Protein AF-A0A7C7WBH7-F1 (afdb_monomer_lite)

Foldseek 3Di:
DQLVVLCVVPVDPDPVSVVSSCVVPVCVVVVVVCCVVCVVVPDD

Radius of gyration: 11.82 Å; chains: 1; bounding box: 23×20×32 Å

Sequence (44 aa):
IVHELCHLREQNHSKKFWAQVAAILPDYKERRKWLKENSARLTW

Structure (mmCIF, N/CA/C/O backbone):
data_AF-A0A7C7WBH7-F1
#
_entry.id   AF-A0A7C7WBH7-F1
#
loop_
_atom_site.group_PDB
_atom_site.id
_atom_site.type_symbol
_atom_site.label_atom_id
_atom_site.label_alt_id
_atom_site.label_comp_id
_atom_site.label_asym_id
_atom_site.label_entity_id
_atom_site.label_seq_id
_atom_site.pdbx_PDB_ins_code
_atom_site.Cartn_x
_atom_site.Cartn_y
_atom_site.Cartn_z
_atom_site.occupancy
_atom_site.B_iso_or_equiv
_atom_site.auth_seq_id
_atom_site.auth_comp_id
_atom_site.auth_asym_id
_atom_site.auth_atom_id
_atom_site.pdbx_PDB_model_num
ATOM 1 N N . ILE A 1 1 ? -7.252 -0.808 -7.899 1.00 92.69 1 ILE A N 1
ATOM 2 C CA . ILE A 1 1 ? -8.615 -0.765 -7.312 1.00 92.69 1 ILE A CA 1
ATOM 3 C C . ILE A 1 1 ? -8.585 -0.845 -5.787 1.00 92.69 1 ILE A C 1
ATOM 5 O O . ILE A 1 1 ? -8.943 0.152 -5.191 1.00 92.69 1 ILE 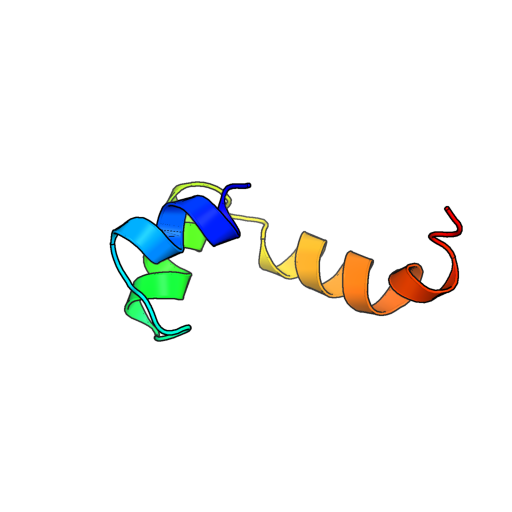A O 1
ATOM 9 N N . VAL A 1 2 ? -8.124 -1.932 -5.137 1.00 96.44 2 VAL A N 1
ATOM 10 C CA . VAL A 1 2 ? -8.093 -2.009 -3.648 1.00 96.44 2 VAL A CA 1
ATOM 11 C C . VAL A 1 2 ? -7.402 -0.793 -3.011 1.00 96.44 2 VAL A C 1
ATOM 13 O O . VAL A 1 2 ? -7.945 -0.210 -2.084 1.00 96.44 2 VAL A O 1
ATOM 16 N N . HIS A 1 3 ? -6.259 -0.366 -3.563 1.00 96.44 3 HIS A N 1
ATOM 17 C CA . HIS A 1 3 ? -5.545 0.846 -3.139 1.00 96.44 3 HIS A CA 1
ATOM 18 C C . HIS A 1 3 ? -6.440 2.098 -3.141 1.00 96.44 3 HIS A C 1
ATOM 20 O O . HIS A 1 3 ? -6.588 2.752 -2.114 1.00 96.44 3 HIS A O 1
ATOM 26 N N . GLU A 1 4 ? -7.093 2.374 -4.271 1.0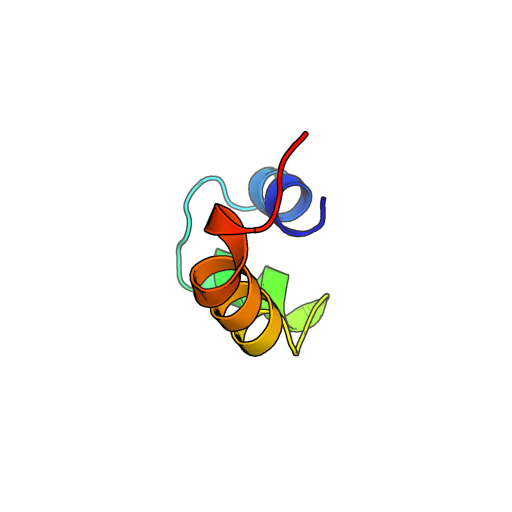0 97.19 4 GLU A N 1
ATOM 27 C CA . GLU A 1 4 ? -7.993 3.524 -4.430 1.00 97.19 4 GLU A CA 1
ATOM 28 C C . GLU A 1 4 ? -9.233 3.427 -3.534 1.00 97.19 4 GLU A C 1
ATOM 30 O O . GLU A 1 4 ? -9.679 4.421 -2.972 1.00 97.19 4 GLU A O 1
ATOM 35 N N . LEU A 1 5 ? -9.776 2.224 -3.332 1.00 97.44 5 LEU A N 1
ATOM 36 C CA . LEU A 1 5 ? -10.915 2.027 -2.432 1.00 97.44 5 LEU A CA 1
ATOM 37 C C . LEU A 1 5 ? -10.536 2.275 -0.968 1.00 97.44 5 LEU A C 1
ATOM 39 O O . LEU A 1 5 ? -11.336 2.826 -0.215 1.00 97.44 5 LEU A O 1
ATOM 43 N N . CYS A 1 6 ? -9.316 1.921 -0.554 1.00 97.75 6 CYS A N 1
ATOM 44 C CA . CYS A 1 6 ? -8.819 2.254 0.781 1.00 97.75 6 CYS A CA 1
ATOM 45 C C . CYS A 1 6 ? -8.705 3.773 0.993 1.00 97.75 6 CYS A C 1
ATOM 47 O O . CYS A 1 6 ? -8.925 4.240 2.113 1.00 97.75 6 CYS A O 1
ATOM 49 N N . HIS A 1 7 ? -8.457 4.557 -0.064 1.00 97.81 7 HIS A N 1
ATOM 50 C CA . HIS A 1 7 ? -8.425 6.019 0.031 1.00 97.81 7 HIS A CA 1
ATOM 51 C C . HIS A 1 7 ? -9.772 6.656 0.395 1.00 97.81 7 HIS A C 1
ATOM 53 O O . HIS A 1 7 ? -9.784 7.747 0.964 1.00 97.81 7 HIS A O 1
ATOM 59 N N . LEU A 1 8 ? -10.894 5.957 0.184 1.00 97.12 8 LEU A N 1
ATOM 60 C CA . LEU A 1 8 ? -12.219 6.411 0.631 1.00 97.12 8 LEU A CA 1
ATOM 61 C C . LEU A 1 8 ? -12.340 6.475 2.161 1.00 97.12 8 LEU A C 1
ATOM 63 O O . LEU A 1 8 ? -13.160 7.224 2.683 1.00 97.12 8 LEU A O 1
ATOM 67 N N . ARG A 1 9 ? -11.545 5.674 2.882 1.00 96.19 9 ARG A N 1
ATOM 68 C CA . ARG A 1 9 ? -11.510 5.660 4.351 1.00 96.19 9 ARG A CA 1
ATOM 69 C C . ARG A 1 9 ? -10.319 6.438 4.888 1.00 96.19 9 ARG A C 1
ATOM 71 O O . ARG A 1 9 ? -10.477 7.154 5.865 1.00 96.19 9 ARG A O 1
ATOM 78 N N . GLU A 1 10 ? -9.160 6.306 4.242 1.00 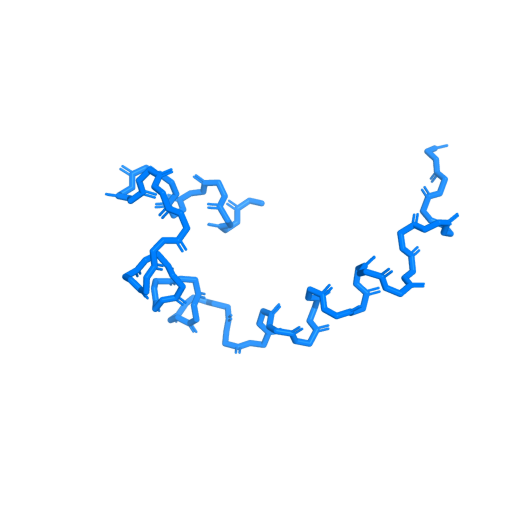97.00 10 GLU A N 1
ATOM 79 C CA . GLU A 1 10 ? -7.909 6.903 4.697 1.00 97.00 10 GLU A CA 1
ATOM 80 C C . GLU A 1 10 ? -7.161 7.579 3.535 1.00 97.00 10 GLU A C 1
ATOM 82 O O . GLU A 1 10 ? -6.543 6.926 2.697 1.00 97.00 10 GLU A O 1
ATOM 87 N N . GLN A 1 11 ? -7.189 8.912 3.479 1.00 94.81 11 GLN A N 1
ATOM 88 C CA . GLN A 1 11 ? -6.685 9.668 2.318 1.00 94.81 11 GLN A CA 1
ATOM 89 C C . GLN A 1 11 ? -5.157 9.609 2.145 1.00 94.81 11 GLN A C 1
ATOM 91 O O . GLN A 1 11 ? -4.655 9.770 1.040 1.00 94.81 11 GLN A O 1
ATOM 96 N N . ASN A 1 12 ? -4.411 9.333 3.217 1.00 96.12 12 ASN A N 1
ATOM 97 C CA . ASN A 1 12 ? -2.947 9.269 3.201 1.00 96.12 12 ASN A CA 1
ATOM 98 C C . ASN A 1 12 ? -2.452 7.822 3.338 1.00 96.12 12 ASN A C 1
ATOM 100 O O . ASN A 1 12 ? -3.080 7.024 4.033 1.00 96.12 12 ASN A O 1
ATOM 104 N N . HIS A 1 13 ? -1.265 7.503 2.800 1.00 97.38 13 HIS A N 1
ATOM 105 C CA . HIS A 1 13 ? -0.592 6.191 2.934 1.00 97.38 13 HIS A CA 1
ATOM 106 C C . HIS A 1 13 ? -0.020 5.924 4.341 1.00 97.38 13 HIS A C 1
ATOM 108 O O . HIS A 1 13 ? 1.128 5.501 4.506 1.00 97.38 13 HIS A O 1
ATOM 114 N N . SER A 1 14 ? -0.816 6.193 5.375 1.00 97.88 14 SER A N 1
ATOM 115 C CA . SER A 1 14 ? -0.480 5.992 6.782 1.00 97.88 14 SER A CA 1
ATOM 116 C C . SER A 1 14 ? -0.407 4.503 7.150 1.00 97.88 14 SER A C 1
ATOM 118 O O . SER A 1 14 ? -0.800 3.618 6.388 1.00 97.88 14 SER A O 1
ATOM 120 N N . LYS A 1 15 ? 0.039 4.192 8.375 1.00 97.44 15 LYS A N 1
ATOM 121 C CA . LYS A 1 15 ? 0.008 2.810 8.892 1.00 97.44 15 LYS A CA 1
ATOM 122 C C . LYS A 1 15 ? -1.404 2.205 8.857 1.00 97.44 15 LYS A C 1
ATOM 124 O O . LYS A 1 15 ? -1.539 1.020 8.567 1.00 97.44 15 LYS A O 1
ATOM 129 N N . LYS A 1 16 ? -2.445 3.011 9.113 1.00 97.75 16 LYS A N 1
ATOM 130 C CA . LYS A 1 16 ? -3.848 2.566 9.062 1.00 97.75 16 LYS A CA 1
ATOM 131 C C . LYS A 1 16 ? -4.278 2.215 7.641 1.00 97.75 16 LYS A C 1
ATOM 133 O O . LYS A 1 16 ? -4.907 1.180 7.451 1.00 97.75 16 LYS A O 1
ATOM 138 N N . PHE A 1 17 ? -3.879 3.017 6.654 1.00 98.38 17 PHE A N 1
ATOM 139 C CA . PHE A 1 17 ? -4.111 2.710 5.243 1.00 98.38 17 PHE A CA 1
ATOM 140 C C . PHE A 1 17 ? -3.509 1.350 4.873 1.00 98.38 17 PHE A C 1
ATOM 142 O O . PHE A 1 17 ? -4.205 0.473 4.369 1.00 98.38 17 PHE A O 1
ATOM 149 N N . TRP A 1 18 ? -2.234 1.122 5.202 1.00 97.75 18 TRP A N 1
ATOM 150 C CA . TRP A 1 18 ? -1.573 -0.144 4.872 1.00 97.75 18 TRP A CA 1
ATOM 151 C C . TRP A 1 18 ? -2.136 -1.342 5.637 1.00 97.75 18 TRP A C 1
ATOM 153 O O . TRP A 1 18 ? -2.126 -2.446 5.101 1.00 97.75 18 TRP A O 1
ATOM 163 N N . ALA A 1 19 ? -2.658 -1.140 6.849 1.00 97.94 19 ALA A N 1
ATOM 164 C CA . ALA A 1 19 ? -3.384 -2.181 7.572 1.00 97.94 19 ALA A CA 1
ATOM 165 C C . ALA A 1 19 ? -4.691 -2.567 6.856 1.00 97.94 19 ALA A C 1
ATOM 167 O O . ALA A 1 19 ? -4.985 -3.752 6.735 1.00 97.94 19 ALA A O 1
ATOM 168 N N . GLN A 1 20 ? -5.440 -1.593 6.325 1.00 98.06 20 GLN A N 1
ATOM 169 C CA . GLN A 1 20 ? -6.647 -1.865 5.533 1.00 98.06 20 GLN A CA 1
ATOM 170 C C . GLN A 1 20 ? -6.318 -2.579 4.220 1.00 98.06 20 GLN A C 1
ATOM 172 O O . GLN A 1 20 ? -6.976 -3.560 3.878 1.00 98.06 20 GLN A O 1
ATOM 177 N N . VAL A 1 21 ? -5.270 -2.136 3.517 1.00 98.12 21 VAL A N 1
ATOM 178 C CA . VAL A 1 21 ? -4.799 -2.817 2.305 1.00 98.12 21 VAL A CA 1
ATOM 179 C C . VAL A 1 21 ? -4.403 -4.258 2.623 1.00 98.12 21 VAL A C 1
ATOM 181 O O . VAL A 1 21 ? -4.845 -5.159 1.922 1.00 98.12 21 VAL A O 1
ATOM 184 N N . ALA A 1 22 ? -3.639 -4.496 3.695 1.00 98.00 22 ALA A N 1
ATOM 185 C CA . ALA A 1 22 ? -3.201 -5.835 4.093 1.00 98.00 22 ALA A CA 1
ATOM 186 C C . ALA A 1 22 ? -4.357 -6.757 4.511 1.00 98.00 22 ALA A C 1
ATOM 188 O O . ALA A 1 22 ? -4.281 -7.961 4.296 1.00 98.00 22 ALA A O 1
ATOM 189 N N . ALA A 1 23 ? -5.423 -6.206 5.098 1.00 97.75 23 ALA A N 1
ATOM 190 C CA . ALA A 1 23 ? -6.593 -6.984 5.493 1.00 97.75 23 ALA A CA 1
ATOM 191 C C . ALA A 1 23 ? -7.368 -7.545 4.286 1.00 97.75 23 ALA A C 1
ATOM 193 O O . ALA A 1 23 ? -7.963 -8.612 4.389 1.00 97.75 23 ALA A O 1
ATOM 194 N N . ILE A 1 24 ? -7.362 -6.835 3.152 1.00 97.44 24 ILE A N 1
ATOM 195 C CA . ILE A 1 24 ? -8.070 -7.241 1.924 1.00 97.44 24 ILE A CA 1
ATOM 196 C C . ILE A 1 24 ? -7.127 -7.971 0.958 1.00 97.44 24 ILE A C 1
ATOM 198 O O . ILE A 1 24 ? -7.521 -8.927 0.296 1.00 97.44 24 ILE A O 1
ATOM 202 N N . LEU A 1 25 ? -5.881 -7.510 0.866 1.00 97.44 25 LEU A N 1
ATOM 203 C CA . LEU A 1 25 ? -4.853 -8.002 -0.041 1.00 97.44 25 LEU A CA 1
ATOM 204 C C . LEU A 1 25 ? -3.569 -8.292 0.759 1.00 97.44 25 LEU A C 1
ATOM 206 O O . LEU A 1 25 ? -2.656 -7.461 0.792 1.00 97.44 25 LEU A O 1
ATOM 210 N N . PRO A 1 26 ? -3.486 -9.443 1.447 1.00 97.25 26 PRO A N 1
ATOM 211 C CA . PRO A 1 26 ? -2.391 -9.737 2.374 1.00 97.25 26 PRO A CA 1
ATOM 212 C C . PRO A 1 26 ? -1.015 -9.827 1.697 1.00 97.25 26 PRO A C 1
ATOM 214 O O . PRO A 1 26 ? -0.007 -9.502 2.321 1.00 97.25 26 PRO A O 1
ATOM 217 N N . ASP A 1 27 ? -0.973 -10.170 0.409 1.00 97.94 27 ASP A N 1
ATOM 218 C CA . ASP A 1 27 ? 0.224 -10.271 -0.436 1.00 97.94 27 ASP A CA 1
ATOM 219 C C . ASP A 1 27 ? 0.546 -8.967 -1.206 1.00 97.94 27 ASP A C 1
ATOM 221 O O . ASP A 1 27 ? 1.273 -8.960 -2.206 1.00 97.94 27 ASP A O 1
ATOM 225 N N . TYR A 1 28 ? -0.003 -7.819 -0.776 1.00 97.06 28 TYR A N 1
ATOM 226 C CA . TYR A 1 28 ? 0.208 -6.542 -1.473 1.00 97.06 28 TYR A CA 1
ATOM 227 C C . TYR A 1 28 ? 1.687 -6.140 -1.561 1.00 97.06 28 TYR A C 1
ATOM 229 O O . TYR A 1 28 ? 2.067 -5.396 -2.469 1.00 97.06 28 TYR A O 1
ATOM 237 N N . LYS A 1 29 ? 2.525 -6.589 -0.618 1.00 96.75 29 LYS A N 1
ATOM 238 C CA . LYS A 1 29 ? 3.953 -6.248 -0.582 1.00 96.75 29 LYS A CA 1
ATOM 239 C C . LYS A 1 29 ? 4.695 -6.916 -1.732 1.00 96.75 29 LYS A C 1
ATOM 241 O O . LYS A 1 29 ? 5.452 -6.241 -2.429 1.00 96.75 29 LYS A O 1
ATOM 246 N N . GLU A 1 30 ? 4.437 -8.197 -1.964 1.00 97.62 30 GLU A N 1
ATOM 247 C CA . GLU A 1 30 ? 4.986 -8.988 -3.062 1.00 97.62 30 GLU A CA 1
ATOM 248 C C . GLU A 1 30 ? 4.536 -8.412 -4.405 1.00 97.62 30 GLU A C 1
ATOM 250 O O . GLU A 1 30 ? 5.363 -8.142 -5.275 1.00 97.62 30 GLU A O 1
ATOM 255 N N . ARG A 1 31 ? 3.239 -8.109 -4.544 1.00 95.56 31 ARG A N 1
ATOM 256 C CA . ARG A 1 31 ? 2.685 -7.478 -5.754 1.00 95.56 31 ARG A CA 1
ATOM 257 C C . ARG A 1 31 ? 3.310 -6.111 -6.026 1.00 95.56 31 ARG A C 1
ATOM 259 O O . ARG A 1 31 ? 3.685 -5.814 -7.157 1.00 95.56 31 ARG A O 1
ATOM 266 N N . ARG A 1 32 ? 3.466 -5.277 -4.992 1.00 94.81 32 ARG A N 1
ATOM 267 C CA . ARG A 1 32 ? 4.105 -3.958 -5.111 1.00 94.81 32 ARG A CA 1
ATOM 268 C C . ARG A 1 32 ? 5.576 -4.080 -5.501 1.00 94.81 32 ARG A C 1
ATOM 270 O O . ARG A 1 32 ? 6.050 -3.286 -6.311 1.00 94.81 32 ARG A O 1
ATOM 277 N N . LYS A 1 33 ? 6.293 -5.059 -4.943 1.00 96.69 33 LYS A N 1
ATOM 278 C CA . LYS A 1 33 ? 7.680 -5.358 -5.316 1.00 96.69 33 LYS A CA 1
ATOM 279 C C . LYS A 1 33 ? 7.766 -5.760 -6.788 1.00 96.69 33 LYS A C 1
ATOM 281 O O . LYS A 1 33 ? 8.526 -5.144 -7.528 1.00 96.69 33 LYS A O 1
ATOM 286 N N . TRP A 1 34 ? 6.925 -6.697 -7.221 1.00 96.12 34 TRP A N 1
ATOM 287 C CA . TRP A 1 34 ? 6.876 -7.134 -8.613 1.00 96.12 34 TRP A CA 1
ATOM 288 C C . TRP A 1 34 ? 6.593 -5.970 -9.567 1.00 96.12 34 TRP A C 1
ATOM 290 O O . TRP A 1 34 ? 7.291 -5.817 -10.566 1.00 96.12 34 TRP A O 1
ATOM 300 N N . LEU A 1 35 ? 5.631 -5.102 -9.231 1.00 94.31 35 LEU A N 1
ATOM 301 C CA . LEU A 1 35 ? 5.324 -3.911 -10.026 1.00 94.31 35 LEU A CA 1
ATOM 302 C C . LEU A 1 35 ? 6.518 -2.961 -10.118 1.00 94.31 35 LEU A C 1
ATOM 304 O O . LEU A 1 35 ? 6.787 -2.434 -11.189 1.00 94.31 35 LEU A O 1
ATOM 308 N N . LYS A 1 36 ? 7.263 -2.760 -9.028 1.00 93.56 36 LYS A N 1
ATOM 309 C CA . LYS A 1 36 ? 8.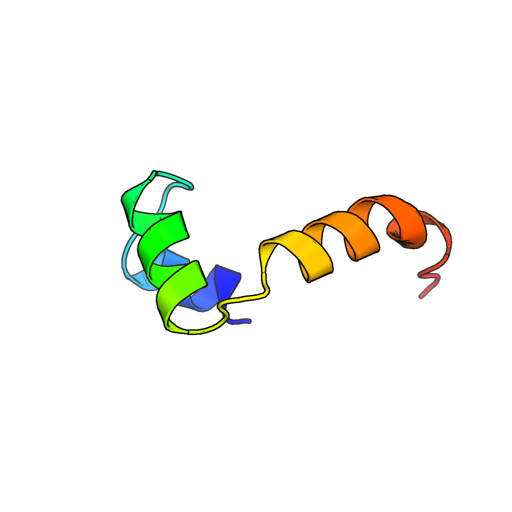469 -1.923 -9.045 1.00 93.56 36 LYS A CA 1
ATOM 310 C C . LYS A 1 36 ? 9.565 -2.500 -9.950 1.00 93.56 36 LYS A C 1
ATOM 312 O O . LYS A 1 36 ? 10.289 -1.738 -10.578 1.00 93.56 36 LYS A O 1
ATOM 317 N N . GLU A 1 37 ? 9.689 -3.822 -10.002 1.00 95.94 37 GLU A N 1
ATOM 318 C CA . GLU A 1 37 ? 10.705 -4.526 -10.795 1.00 95.94 37 GLU A CA 1
ATOM 319 C C . GLU A 1 37 ? 10.323 -4.662 -12.276 1.00 95.94 37 GLU A C 1
ATOM 321 O O . GLU A 1 37 ? 11.198 -4.723 -13.136 1.00 95.94 37 GLU A O 1
ATOM 326 N N . ASN A 1 38 ? 9.025 -4.710 -12.584 1.00 95.25 38 ASN A N 1
ATOM 327 C CA . ASN A 1 38 ? 8.523 -5.034 -13.921 1.00 95.25 38 ASN A CA 1
ATOM 328 C C . ASN A 1 38 ? 7.750 -3.889 -14.588 1.00 95.25 38 ASN A C 1
ATOM 330 O O . ASN A 1 38 ? 7.343 -4.047 -15.735 1.00 95.25 38 ASN A O 1
ATOM 334 N N . SER A 1 39 ? 7.578 -2.732 -13.936 1.00 91.06 39 SER A N 1
ATOM 335 C CA . SER A 1 39 ? 6.845 -1.584 -14.499 1.00 91.06 39 SER A CA 1
ATOM 336 C C . SER A 1 39 ? 7.383 -1.139 -15.855 1.00 91.06 39 SER A C 1
ATOM 338 O O . SER A 1 39 ? 6.600 -0.846 -16.747 1.00 91.06 39 SER A O 1
ATOM 340 N N . ALA A 1 40 ? 8.703 -1.167 -16.050 1.00 89.12 40 ALA A N 1
ATOM 341 C CA . ALA A 1 40 ? 9.337 -0.816 -17.323 1.00 89.12 40 ALA A CA 1
ATOM 342 C C . ALA A 1 40 ? 8.977 -1.768 -18.483 1.00 89.12 40 ALA A C 1
ATOM 344 O O . ALA A 1 40 ? 9.155 -1.415 -19.643 1.00 89.12 40 ALA A O 1
ATOM 345 N N . ARG A 1 41 ? 8.493 -2.981 -18.180 1.00 90.12 41 ARG A N 1
ATOM 346 C CA . ARG A 1 41 ? 8.063 -3.982 -19.171 1.00 90.12 41 ARG A CA 1
ATOM 347 C C . ARG A 1 41 ? 6.576 -3.877 -19.504 1.00 90.12 41 ARG A C 1
ATOM 349 O O . ARG A 1 41 ? 6.138 -4.464 -20.489 1.00 90.12 41 ARG A O 1
ATOM 356 N N . 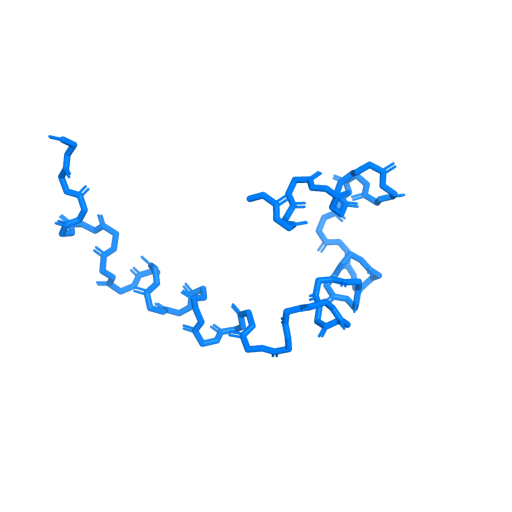LEU A 1 42 ? 5.807 -3.156 -18.687 1.00 84.94 42 LEU A N 1
ATOM 357 C CA . LEU A 1 42 ? 4.398 -2.880 -18.934 1.00 84.94 42 LEU A CA 1
ATOM 358 C C . LEU A 1 42 ? 4.322 -1.729 -19.942 1.00 84.94 42 LEU A C 1
ATOM 360 O O . LEU A 1 42 ? 4.288 -0.556 -19.580 1.00 84.94 42 LEU A O 1
ATOM 364 N N . THR A 1 43 ? 4.386 -2.091 -21.220 1.00 77.25 43 THR A N 1
ATOM 365 C CA . THR A 1 43 ? 4.049 -1.199 -22.334 1.00 77.25 43 THR A CA 1
ATOM 366 C C . THR A 1 43 ? 2.538 -1.248 -22.570 1.00 77.25 43 THR A C 1
ATOM 368 O O . THR A 1 43 ? 1.886 -2.218 -22.179 1.00 77.25 43 THR A O 1
ATOM 371 N N . TRP A 1 44 ? 1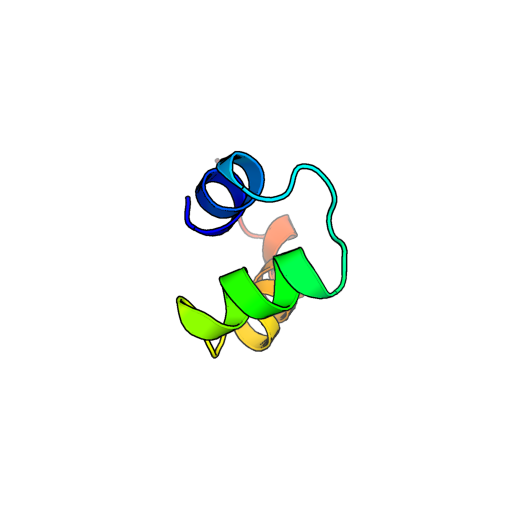.989 -0.157 -23.101 1.00 61.62 44 TRP A N 1
ATOM 372 C CA . TRP A 1 44 ? 0.550 0.090 -23.227 1.00 61.62 44 TRP A CA 1
ATOM 373 C C . TRP A 1 44 ? -0.026 -0.527 -24.496 1.00 61.62 44 TRP A C 1
ATOM 375 O O . TRP A 1 44 ? 0.678 -0.470 -25.531 1.00 61.62 44 TRP A O 1
#

pLDDT: mean 94.8, std 6.37, range [61.62, 98.38]

Secondary structure (DSSP, 8-state):
-HHHHHHTT-SS--HHHHHHHHHH-TTHHHHHHHHHHHGGG---